Protein AF-A0A925CIJ5-F1 (afdb_monomer_lite)

Sequence (50 aa):
MTIAQSPETAIRPDIPESAIESGYKDFVLSPEDIAQELVRTAHGPPIKAT

Structure (mmCIF, N/CA/C/O backbone):
data_AF-A0A925CIJ5-F1
#
_entry.id   AF-A0A925CIJ5-F1
#
loop_
_atom_site.group_PDB
_atom_site.id
_atom_site.type_symbol
_atom_site.label_atom_id
_atom_site.label_alt_id
_atom_site.label_comp_id
_atom_site.label_asym_id
_atom_site.label_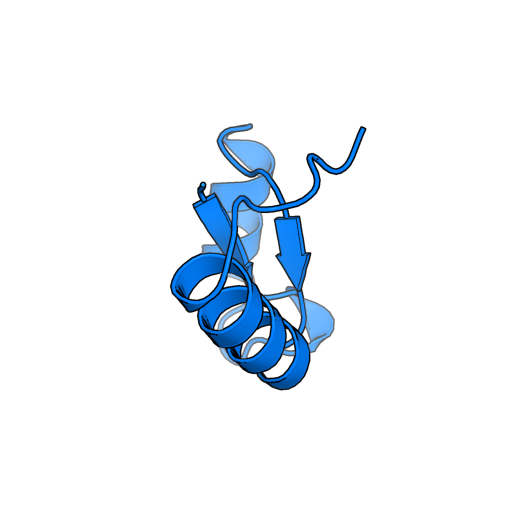entity_id
_atom_site.label_seq_id
_atom_site.pdbx_PDB_ins_code
_atom_site.Cartn_x
_atom_site.Cartn_y
_atom_site.Cartn_z
_atom_site.occupancy
_atom_site.B_iso_or_equiv
_atom_site.auth_seq_id
_atom_site.auth_comp_id
_atom_site.auth_asym_id
_atom_site.auth_atom_id
_atom_site.pdbx_PDB_model_num
ATOM 1 N N . MET A 1 1 ? -6.161 8.473 5.994 1.00 83.38 1 MET A N 1
ATOM 2 C CA . MET A 1 1 ? -5.160 7.404 5.914 1.00 83.38 1 MET A CA 1
ATOM 3 C C . MET A 1 1 ? -5.317 6.726 4.571 1.00 83.38 1 MET A C 1
ATOM 5 O O . MET A 1 1 ? -6.401 6.222 4.297 1.00 83.38 1 MET A O 1
ATOM 9 N N . THR A 1 2 ? -4.269 6.732 3.762 1.00 91.12 2 THR A N 1
ATOM 10 C CA . THR A 1 2 ? -4.163 5.991 2.508 1.00 91.12 2 THR A CA 1
ATOM 11 C C . THR A 1 2 ? -2.990 5.031 2.619 1.00 91.12 2 THR A C 1
ATOM 13 O O . THR A 1 2 ? -1.880 5.439 2.963 1.00 91.12 2 THR A O 1
ATOM 16 N N . ILE A 1 3 ? -3.232 3.758 2.322 1.00 93.00 3 ILE A N 1
ATOM 17 C CA . ILE A 1 3 ? -2.211 2.713 2.349 1.00 93.00 3 ILE A CA 1
ATOM 18 C C . ILE A 1 3 ? -2.062 2.173 0.929 1.00 93.00 3 ILE A C 1
ATOM 20 O O . ILE A 1 3 ? -3.048 1.741 0.332 1.00 93.00 3 ILE A O 1
ATOM 24 N N . ALA A 1 4 ? -0.845 2.202 0.392 1.00 95.69 4 ALA A N 1
ATOM 25 C CA . ALA A 1 4 ? -0.496 1.479 -0.825 1.00 95.69 4 ALA A CA 1
ATOM 26 C C . ALA A 1 4 ? 0.102 0.119 -0.441 1.00 95.69 4 ALA A C 1
ATOM 28 O O . ALA A 1 4 ? 0.901 0.032 0.493 1.00 95.69 4 ALA A O 1
ATOM 29 N N . GLN A 1 5 ? -0.264 -0.950 -1.150 1.00 97.31 5 GLN A N 1
ATOM 30 C CA . GLN A 1 5 ? 0.419 -2.231 -0.972 1.00 97.31 5 GLN A CA 1
ATOM 31 C C . GLN A 1 5 ? 1.860 -2.123 -1.488 1.00 97.31 5 GLN A C 1
ATOM 33 O O . GLN A 1 5 ? 2.100 -1.475 -2.502 1.00 97.31 5 GLN A O 1
ATOM 38 N N . SER A 1 6 ? 2.820 -2.758 -0.819 1.00 96.62 6 SER A N 1
ATOM 39 C CA . SER A 1 6 ? 4.204 -2.802 -1.280 1.00 96.62 6 SER A CA 1
ATOM 40 C C . SER A 1 6 ? 4.274 -3.474 -2.658 1.00 96.62 6 SER A C 1
ATOM 42 O O . SER A 1 6 ? 3.799 -4.613 -2.782 1.00 96.62 6 SER A O 1
ATOM 44 N N . PRO A 1 7 ? 4.863 -2.825 -3.687 1.00 96.94 7 PRO A N 1
ATOM 45 C CA . PRO A 1 7 ? 4.977 -3.393 -5.031 1.00 96.94 7 PRO A CA 1
ATOM 46 C C . PRO A 1 7 ? 5.643 -4.774 -5.054 1.00 96.94 7 PRO A C 1
ATOM 48 O O . PRO A 1 7 ? 5.256 -5.625 -5.847 1.00 96.94 7 PRO A O 1
ATOM 51 N N . GLU A 1 8 ? 6.571 -5.042 -4.131 1.00 97.44 8 GLU A N 1
ATOM 52 C CA . GLU A 1 8 ? 7.277 -6.329 -4.024 1.00 97.44 8 GLU A CA 1
ATOM 53 C C . GLU A 1 8 ? 6.358 -7.512 -3.667 1.00 97.44 8 GLU A C 1
ATOM 55 O O . GLU A 1 8 ? 6.673 -8.663 -3.959 1.00 97.44 8 GLU A O 1
ATOM 60 N N . THR A 1 9 ? 5.207 -7.228 -3.052 1.00 96.88 9 THR A N 1
ATOM 61 C CA . THR A 1 9 ? 4.197 -8.224 -2.656 1.00 96.88 9 THR A CA 1
ATOM 62 C C . THR A 1 9 ? 2.989 -8.239 -3.594 1.00 96.88 9 THR A C 1
ATOM 64 O O . THR A 1 9 ? 2.094 -9.074 -3.452 1.00 96.88 9 THR A O 1
ATOM 67 N N . ALA A 1 10 ? 2.912 -7.281 -4.521 1.00 96.50 10 ALA A N 1
ATOM 68 C CA . ALA A 1 10 ? 1.752 -7.073 -5.368 1.00 96.50 10 ALA A CA 1
ATOM 69 C C . ALA A 1 10 ? 1.822 -7.941 -6.629 1.00 96.50 10 ALA A C 1
ATOM 71 O O . ALA A 1 10 ? 2.821 -7.968 -7.339 1.00 96.50 10 ALA A O 1
ATOM 72 N N . ILE A 1 11 ? 0.707 -8.595 -6.968 1.00 97.31 11 ILE A N 1
ATOM 73 C CA . ILE A 1 11 ? 0.568 -9.331 -8.239 1.00 97.31 11 ILE A CA 1
ATOM 74 C C . ILE A 1 11 ? 0.579 -8.366 -9.441 1.00 97.31 11 ILE A C 1
ATOM 76 O O . ILE A 1 11 ? 1.005 -8.721 -10.538 1.00 97.31 11 ILE A O 1
ATOM 80 N N . ARG A 1 12 ? 0.103 -7.136 -9.232 1.00 96.44 12 ARG A N 1
ATOM 81 C CA . ARG A 1 12 ? 0.083 -6.030 -10.198 1.00 96.44 12 ARG A CA 1
ATOM 82 C C . ARG A 1 12 ? 0.789 -4.826 -9.563 1.00 96.44 12 ARG A C 1
ATOM 84 O O . ARG A 1 12 ? 0.108 -4.047 -8.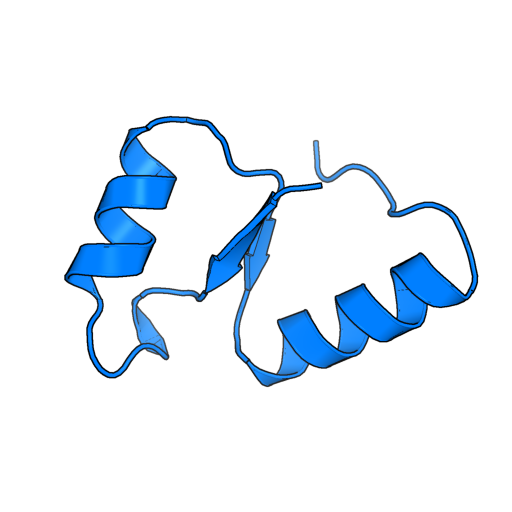898 1.00 96.44 12 ARG A O 1
ATOM 91 N N . PRO A 1 13 ? 2.125 -4.714 -9.677 1.00 96.00 13 PRO A N 1
ATOM 92 C CA . PRO A 1 13 ? 2.902 -3.665 -9.007 1.00 96.00 13 PRO A CA 1
ATOM 93 C C . PRO A 1 13 ? 2.690 -2.260 -9.594 1.00 96.00 13 PRO A C 1
ATOM 95 O O . PRO A 1 13 ? 2.810 -1.279 -8.869 1.00 96.00 13 PRO A O 1
ATOM 98 N N . ASP A 1 14 ? 2.251 -2.150 -10.847 1.00 96.50 14 ASP A N 1
ATOM 99 C CA . ASP A 1 14 ? 1.950 -0.880 -11.525 1.00 96.50 14 ASP A CA 1
ATOM 100 C C . ASP A 1 14 ? 0.875 -0.041 -10.807 1.00 96.50 14 ASP A C 1
ATOM 102 O O . ASP A 1 14 ? 0.930 1.190 -10.794 1.00 96.50 14 ASP A O 1
ATOM 106 N N . ILE A 1 15 ? -0.110 -0.693 -10.179 1.00 92.75 15 ILE A N 1
ATOM 107 C CA . ILE A 1 15 ? -1.169 -0.001 -9.433 1.00 92.75 15 ILE A CA 1
ATOM 108 C C . ILE A 1 15 ? -0.605 0.670 -8.167 1.00 92.75 15 ILE A C 1
ATOM 110 O O . ILE A 1 15 ? -0.748 1.891 -8.052 1.00 92.75 15 ILE A O 1
ATOM 114 N N . PRO A 1 16 ? 0.031 -0.050 -7.217 1.00 95.12 16 PRO A N 1
ATOM 115 C CA . PRO A 1 16 ? 0.625 0.594 -6.054 1.00 95.12 16 PRO A CA 1
ATOM 116 C C . PRO A 1 16 ? 1.751 1.568 -6.418 1.00 95.12 16 PRO A C 1
ATOM 118 O O . PRO A 1 16 ? 1.841 2.607 -5.772 1.00 95.12 16 PRO A O 1
ATOM 121 N N . GLU A 1 17 ? 2.548 1.311 -7.460 1.00 95.38 17 GLU A N 1
ATOM 122 C CA . GLU A 1 17 ? 3.556 2.261 -7.960 1.00 95.38 17 GLU A CA 1
ATOM 123 C C . GLU A 1 17 ? 2.925 3.609 -8.339 1.00 95.38 17 GLU A C 1
ATOM 125 O O . GLU A 1 17 ? 3.356 4.650 -7.842 1.00 95.38 17 GLU A O 1
ATOM 130 N N . SER A 1 18 ? 1.832 3.603 -9.110 1.00 93.62 18 SER A N 1
ATOM 131 C CA . SER A 1 18 ? 1.141 4.844 -9.495 1.00 93.62 18 SER A CA 1
ATOM 132 C C . SER A 1 18 ? 0.574 5.619 -8.295 1.00 93.62 18 SER A C 1
ATOM 134 O O . SER A 1 18 ? 0.674 6.847 -8.234 1.00 93.62 18 SER A O 1
ATOM 136 N N . ALA A 1 19 ? 0.031 4.916 -7.294 1.00 90.62 19 ALA A N 1
ATOM 137 C CA . ALA A 1 19 ? -0.440 5.528 -6.050 1.00 90.62 19 ALA A CA 1
ATOM 138 C C . ALA A 1 19 ? 0.721 6.073 -5.199 1.00 90.62 19 ALA A C 1
ATOM 140 O O . ALA A 1 19 ? 0.561 7.040 -4.447 1.00 90.62 19 ALA A O 1
ATOM 141 N N . ILE A 1 20 ? 1.907 5.466 -5.316 1.00 92.94 20 ILE A N 1
ATOM 142 C CA . ILE A 1 20 ? 3.115 5.936 -4.646 1.00 92.94 20 ILE A CA 1
ATOM 143 C C . ILE A 1 20 ? 3.586 7.252 -5.263 1.00 92.94 20 ILE A C 1
ATOM 145 O O . ILE A 1 20 ? 3.824 8.230 -4.539 1.00 92.94 20 ILE A O 1
ATOM 149 N N . GLU A 1 21 ? 3.692 7.281 -6.584 1.00 93.62 21 GLU A N 1
ATOM 150 C CA . GLU A 1 21 ? 4.137 8.434 -7.364 1.00 93.62 21 GLU A CA 1
ATOM 151 C C . GLU A 1 21 ? 3.183 9.625 -7.248 1.00 93.62 21 GLU A C 1
ATOM 153 O O . GLU A 1 21 ? 3.634 10.770 -7.226 1.00 93.62 21 GLU A O 1
ATOM 158 N N . SER A 1 22 ? 1.879 9.382 -7.073 1.00 89.69 22 SER A N 1
ATOM 159 C CA . SER A 1 22 ? 0.890 10.452 -6.899 1.00 89.69 22 SER A CA 1
ATOM 160 C C . SER A 1 22 ? 1.043 11.230 -5.585 1.00 89.69 22 SER A C 1
ATOM 162 O O . SER A 1 22 ? 0.364 12.235 -5.388 1.00 89.69 22 SER A O 1
ATOM 164 N N . GLY A 1 23 ? 1.891 10.767 -4.658 1.00 82.75 23 GLY A N 1
ATOM 165 C CA . GLY A 1 23 ? 2.181 11.456 -3.398 1.00 82.75 23 GLY A CA 1
ATOM 166 C C . GLY A 1 23 ? 1.076 11.369 -2.337 1.00 82.75 23 GLY A C 1
ATOM 167 O O . GLY A 1 23 ? 1.234 11.929 -1.258 1.00 82.75 23 GLY A O 1
ATOM 168 N N . TYR A 1 24 ? -0.009 10.634 -2.595 1.00 79.25 24 TYR A N 1
ATOM 169 C CA . TYR A 1 24 ? -1.164 10.500 -1.695 1.00 79.25 24 TYR A CA 1
ATOM 170 C C . TYR A 1 24 ? -1.117 9.202 -0.877 1.00 79.25 24 TYR A C 1
ATOM 172 O O . TYR A 1 24 ? -2.083 8.441 -0.863 1.00 79.25 24 TYR A O 1
ATOM 180 N N . LYS A 1 25 ? -0.003 8.933 -0.193 1.00 79.50 25 LYS A N 1
ATOM 181 C CA . LYS A 1 25 ? 0.158 7.747 0.663 1.00 79.50 25 LYS A CA 1
ATOM 182 C C . LYS A 1 25 ? 0.667 8.130 2.043 1.00 79.50 25 LYS A C 1
ATOM 184 O O . LYS A 1 25 ? 1.585 8.936 2.161 1.00 79.50 25 LYS A O 1
ATOM 189 N N . ASP A 1 26 ? 0.092 7.513 3.062 1.00 83.06 26 ASP A N 1
ATOM 190 C CA . ASP A 1 26 ? 0.627 7.564 4.419 1.00 83.06 26 ASP A CA 1
ATOM 191 C C . ASP A 1 26 ? 1.573 6.376 4.660 1.00 83.06 26 ASP A C 1
ATOM 193 O O . ASP A 1 26 ? 2.576 6.518 5.351 1.00 83.06 26 ASP A O 1
ATOM 197 N N . PHE A 1 27 ? 1.292 5.218 4.042 1.00 90.12 27 PHE A N 1
ATOM 198 C CA . PHE A 1 27 ? 2.062 3.988 4.237 1.00 90.12 27 PHE A CA 1
ATOM 199 C C . PHE A 1 27 ? 2.227 3.174 2.945 1.00 90.12 27 PHE A C 1
ATOM 201 O O . PHE A 1 27 ? 1.364 3.207 2.063 1.00 90.12 27 PHE A O 1
ATOM 208 N N . VAL A 1 28 ? 3.321 2.408 2.877 1.00 94.94 28 VAL A N 1
ATOM 209 C CA . VAL A 1 28 ? 3.579 1.367 1.868 1.00 94.94 28 VAL A CA 1
ATOM 210 C C . VAL A 1 28 ? 3.844 0.060 2.613 1.00 94.94 28 VAL A C 1
ATOM 212 O O . VAL A 1 28 ? 4.845 -0.029 3.317 1.00 94.94 28 VAL A O 1
ATOM 215 N N . LEU A 1 29 ? 2.931 -0.912 2.525 1.00 96.38 29 LEU A N 1
ATOM 216 C CA . LEU A 1 29 ? 2.888 -2.078 3.427 1.00 96.38 29 LEU A CA 1
ATOM 217 C C . LEU A 1 29 ? 2.619 -3.397 2.689 1.00 96.38 29 LEU A C 1
ATOM 219 O O . LEU A 1 29 ? 1.930 -3.409 1.672 1.00 96.38 29 LEU A O 1
ATOM 223 N N . SER A 1 30 ? 3.103 -4.521 3.220 1.00 97.38 30 SER A N 1
ATOM 224 C CA . SER A 1 30 ? 2.686 -5.863 2.776 1.00 97.38 30 SER A CA 1
ATOM 225 C C . SER A 1 30 ? 1.196 -6.129 3.088 1.00 97.38 30 SER A C 1
ATOM 227 O O . SER A 1 30 ? 0.625 -5.429 3.927 1.00 97.38 30 SER A O 1
ATOM 229 N N . PRO A 1 31 ? 0.528 -7.124 2.467 1.00 97.25 31 PRO A N 1
ATOM 230 C CA . PRO A 1 31 ? -0.848 -7.498 2.813 1.00 97.25 31 PRO A CA 1
ATOM 231 C C . PRO A 1 31 ? -1.055 -7.788 4.306 1.00 97.25 31 PRO A C 1
ATOM 233 O O . PRO A 1 31 ? -2.071 -7.393 4.883 1.00 97.25 31 PRO A O 1
ATOM 236 N N . GLU A 1 32 ? -0.091 -8.451 4.938 1.00 97.31 32 GLU A N 1
ATOM 237 C CA . GLU A 1 32 ? -0.116 -8.796 6.358 1.00 97.31 32 GLU A CA 1
ATOM 238 C C . GLU A 1 32 ? -0.040 -7.541 7.235 1.00 97.31 32 GLU A C 1
ATOM 240 O O . GLU A 1 32 ? -0.826 -7.383 8.175 1.00 97.31 32 GLU A O 1
ATOM 245 N N . ASP A 1 33 ? 0.846 -6.609 6.885 1.00 95.81 33 ASP A N 1
ATOM 246 C CA . ASP A 1 33 ? 0.996 -5.343 7.602 1.00 95.81 33 ASP A CA 1
ATOM 247 C C . ASP A 1 33 ? -0.207 -4.415 7.371 1.00 95.81 33 ASP A C 1
ATOM 249 O O . ASP A 1 33 ? -0.628 -3.720 8.295 1.00 95.81 33 ASP A O 1
ATOM 253 N N . ILE A 1 34 ? -0.831 -4.444 6.183 1.00 95.31 34 ILE A N 1
ATOM 254 C CA . ILE A 1 34 ? -2.110 -3.758 5.923 1.00 95.31 34 ILE A CA 1
ATOM 255 C C . ILE A 1 34 ? -3.175 -4.277 6.886 1.00 95.31 34 ILE A C 1
ATOM 257 O O . ILE A 1 34 ? -3.865 -3.483 7.526 1.00 95.31 34 ILE A O 1
ATOM 261 N N . ALA A 1 35 ? -3.320 -5.598 7.008 1.00 95.88 35 ALA A N 1
ATOM 262 C CA . ALA A 1 35 ? -4.300 -6.186 7.915 1.00 95.88 35 ALA A CA 1
ATOM 263 C C . ALA A 1 35 ? -4.044 -5.752 9.366 1.00 95.88 35 ALA A C 1
ATOM 265 O O . ALA A 1 35 ? -4.981 -5.376 10.078 1.00 95.88 35 ALA A O 1
ATOM 266 N N . GLN A 1 36 ? -2.780 -5.739 9.791 1.00 94.81 36 GLN A N 1
ATOM 267 C CA . GLN A 1 36 ? -2.406 -5.271 11.119 1.00 94.81 36 GLN A CA 1
ATOM 268 C C . GLN A 1 36 ? -2.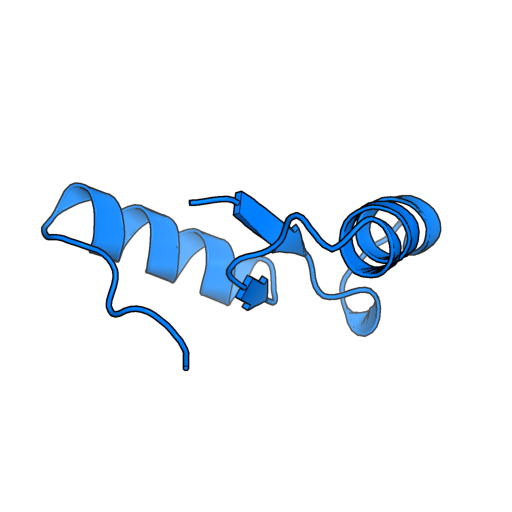731 -3.782 11.320 1.00 94.81 36 GLN A C 1
ATOM 270 O O . GLN A 1 36 ? -3.277 -3.419 12.365 1.00 94.81 36 GLN A O 1
ATOM 275 N N . GLU A 1 37 ? -2.447 -2.928 10.338 1.00 93.06 37 GLU A N 1
ATOM 276 C CA . GLU A 1 37 ? -2.692 -1.484 10.425 1.00 93.06 37 GLU A CA 1
ATOM 277 C C . GLU A 1 37 ? -4.188 -1.144 10.422 1.00 93.06 37 GLU A C 1
ATOM 279 O O . GLU A 1 37 ? -4.630 -0.249 11.147 1.00 93.06 37 GLU A O 1
ATOM 284 N N . LEU A 1 38 ? -4.999 -1.910 9.687 1.00 92.88 38 LEU A N 1
ATOM 285 C CA . LEU A 1 38 ? -6.458 -1.795 9.729 1.00 92.88 38 LEU A CA 1
ATOM 286 C C . LEU A 1 38 ? -7.006 -2.111 11.126 1.00 92.88 38 LEU A C 1
ATOM 288 O O . L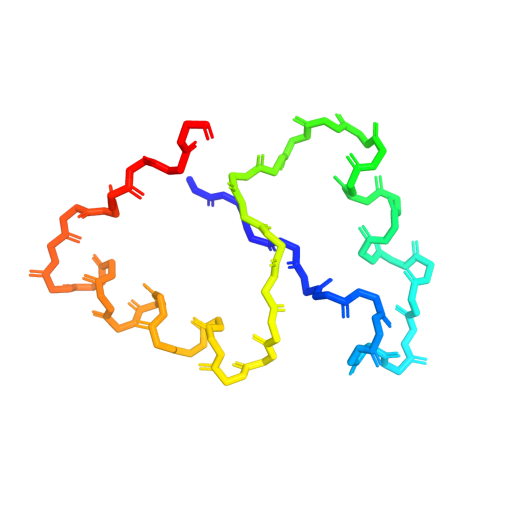EU A 1 38 ? -7.827 -1.356 11.648 1.00 92.88 38 LEU A O 1
ATOM 292 N N . VAL A 1 39 ? -6.526 -3.187 11.757 1.00 93.81 39 VAL A N 1
ATOM 293 C CA . VAL A 1 39 ? -6.911 -3.546 13.133 1.00 93.81 39 VAL A CA 1
ATOM 294 C C . VAL A 1 39 ? -6.453 -2.472 14.123 1.00 93.81 39 VAL A C 1
ATOM 296 O O . VAL A 1 39 ? -7.232 -2.057 14.980 1.00 93.81 39 VAL A O 1
ATOM 299 N N . ARG A 1 40 ? -5.219 -1.970 13.995 1.00 90.06 40 ARG A N 1
ATOM 300 C CA . ARG A 1 40 ? -4.704 -0.875 14.836 1.00 90.06 40 ARG A CA 1
ATOM 301 C C . ARG A 1 40 ? -5.573 0.375 14.719 1.00 90.06 40 ARG A C 1
ATOM 303 O O . ARG A 1 40 ? -6.013 0.888 15.745 1.00 90.06 40 ARG A O 1
ATOM 310 N N . THR A 1 41 ? -5.876 0.799 13.493 1.00 88.44 41 THR A N 1
ATOM 311 C CA . THR A 1 41 ? -6.721 1.969 13.208 1.00 88.44 41 THR A CA 1
ATOM 312 C C . THR A 1 41 ? -8.145 1.799 13.743 1.00 88.44 41 THR A C 1
ATOM 314 O O . THR A 1 41 ? -8.756 2.755 14.215 1.00 88.44 41 THR A O 1
ATOM 317 N N . ALA A 1 42 ? -8.689 0.580 13.710 1.00 90.56 42 ALA A N 1
ATOM 318 C CA . ALA A 1 42 ? -10.007 0.295 14.271 1.00 90.56 42 ALA A CA 1
ATOM 319 C C . ALA A 1 42 ? -10.049 0.426 15.808 1.00 90.56 42 ALA A C 1
ATOM 321 O O . ALA A 1 42 ? -11.107 0.715 16.368 1.00 90.56 42 ALA A O 1
ATOM 322 N N . HIS A 1 43 ? -8.918 0.228 16.492 1.00 90.75 43 HIS A N 1
ATOM 323 C CA . HIS A 1 43 ? -8.817 0.255 17.956 1.00 90.75 43 HIS A CA 1
ATOM 324 C C . HIS A 1 43 ? -8.175 1.534 18.533 1.00 90.75 43 HIS A C 1
ATOM 326 O O . HIS A 1 43 ? -8.167 1.706 19.752 1.00 90.75 43 HIS A O 1
ATOM 332 N N . GLY A 1 44 ? -7.665 2.445 17.700 1.00 83.62 44 GLY A N 1
ATOM 333 C CA . GLY A 1 44 ? -7.045 3.710 18.106 1.00 83.62 44 GLY A CA 1
ATOM 334 C C . GLY A 1 44 ? -6.522 4.507 16.902 1.00 83.62 44 GLY A C 1
ATOM 335 O O . GLY A 1 44 ? -6.551 4.006 15.782 1.00 83.62 44 GLY A O 1
ATOM 336 N N . PRO A 1 45 ? -6.065 5.760 17.077 1.00 68.50 45 PRO A N 1
ATOM 337 C CA . PRO A 1 45 ? -5.572 6.548 15.951 1.00 68.50 45 PRO A CA 1
ATOM 338 C C . PRO A 1 45 ? -4.277 5.944 15.369 1.00 68.50 45 PRO A C 1
ATOM 340 O O . PRO A 1 45 ? -3.423 5.500 16.142 1.00 68.50 45 PRO A O 1
ATOM 343 N N . PRO A 1 46 ? -4.096 5.964 14.033 1.00 65.38 46 PRO A N 1
ATOM 344 C CA . PRO A 1 46 ? -2.862 5.501 13.403 1.00 65.38 46 PRO A CA 1
ATOM 345 C C . PRO A 1 46 ? -1.685 6.378 13.849 1.00 65.38 46 PRO A C 1
ATOM 347 O O . PRO A 1 46 ? -1.791 7.610 13.879 1.00 65.38 46 PRO A O 1
ATOM 350 N N . ILE A 1 47 ? -0.552 5.761 14.203 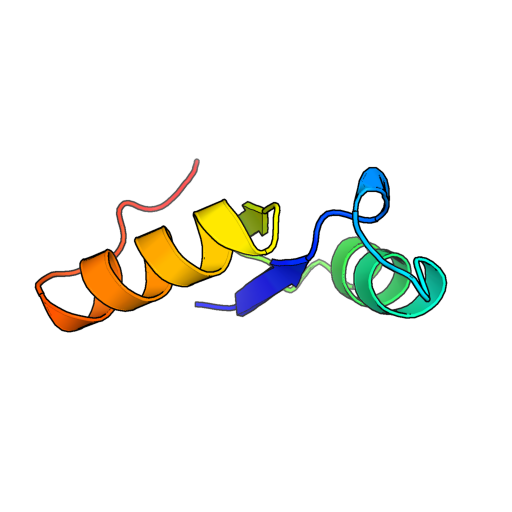1.00 64.56 47 ILE A N 1
ATOM 351 C CA . ILE A 1 47 ? 0.675 6.514 14.483 1.00 64.56 47 ILE A CA 1
ATOM 352 C C . ILE A 1 47 ? 1.194 7.004 13.136 1.00 64.56 47 ILE A C 1
ATOM 354 O O . ILE A 1 47 ? 1.577 6.210 12.284 1.00 64.56 47 ILE A O 1
ATOM 358 N N . LYS A 1 48 ? 1.168 8.321 12.934 1.00 56.53 48 LYS A N 1
ATOM 359 C CA . LYS A 1 48 ? 1.665 8.970 11.720 1.00 56.53 48 LYS A CA 1
ATOM 360 C C . LYS A 1 48 ? 3.105 8.502 11.452 1.00 56.53 48 LYS A C 1
ATOM 362 O O . LYS A 1 48 ? 3.979 8.786 12.270 1.00 56.5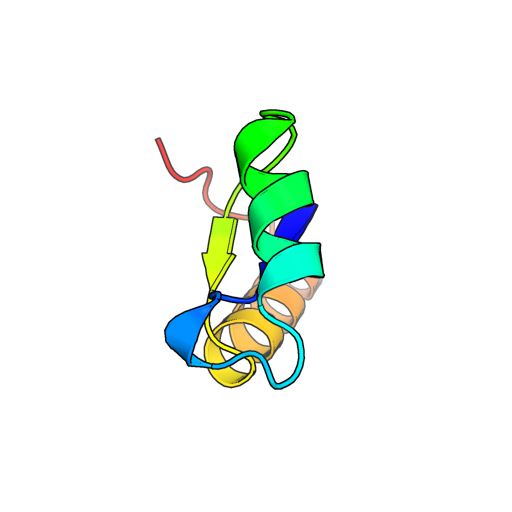3 48 LYS A O 1
ATOM 367 N N . ALA A 1 49 ? 3.352 7.803 10.343 1.00 57.50 49 ALA A N 1
ATOM 368 C CA . ALA A 1 49 ? 4.717 7.607 9.865 1.00 57.50 49 ALA A CA 1
ATOM 369 C C . ALA A 1 49 ? 5.226 8.964 9.360 1.00 57.50 49 ALA A C 1
ATOM 371 O O . ALA A 1 49 ? 4.636 9.563 8.460 1.00 57.50 49 ALA A O 1
ATOM 372 N N . THR A 1 50 ? 6.237 9.494 10.049 1.00 46.72 50 THR A N 1
ATOM 373 C CA . THR A 1 50 ? 7.010 10.685 9.663 1.00 46.72 50 THR A CA 1
ATOM 374 C C . THR A 1 50 ? 7.878 10.425 8.452 1.00 46.72 50 THR A C 1
ATOM 376 O O . THR A 1 50 ? 8.464 9.320 8.414 1.00 46.72 50 THR A O 1
#

Foldseek 3Di:
DAEQEALVQDPDSVVSVVVVVVVPHQYHYHPVVVVVQVVVVVVDPRDGDD

Radius of gyration: 11.04 Å; chains: 1; bounding box: 17×21×30 Å

pLDDT: mean 88.74, std 11.9, range [46.72, 97.44]

Secondary structure (DSSP, 8-state):
--EEEPGGG-SSTHHHHHHHHTT--SEEE-HHHHHHHHHHHHHS------